Protein AF-A0AAD1FIV4-F1 (afdb_monomer_lite)

Foldseek 3Di:
DDPCVVDPPDDPPDDPDDPPDFKDKDKDQDCVVQVVVCVVCVQWDKDWDDDDPDRIIMIMTGHDPPPPPDDD

Organism: Streptococcus intermedius (NCBI:txid1338)

pL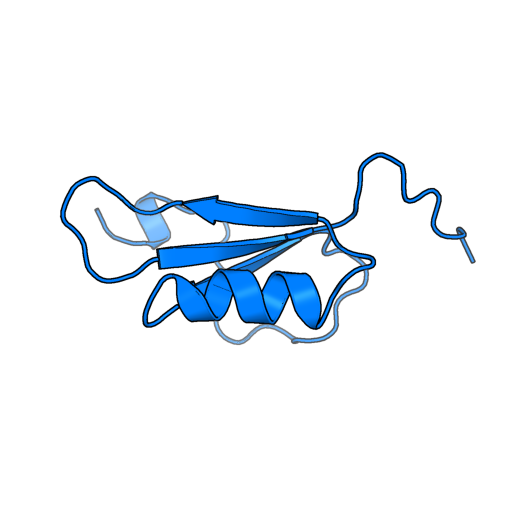DDT: mean 78.19, std 13.96, range [37.12, 94.44]

Structure (mmCIF, N/CA/C/O backbone):
data_AF-A0AAD1FIV4-F1
#
_entry.id   AF-A0AAD1FIV4-F1
#
loop_
_atom_site.group_PDB
_atom_site.id
_atom_site.type_symbol
_atom_site.label_atom_id
_atom_site.label_alt_id
_atom_site.label_comp_id
_atom_site.label_asym_id
_atom_site.label_entity_id
_atom_site.label_seq_id
_atom_site.pdbx_PDB_ins_code
_atom_site.Cartn_x
_atom_site.Cartn_y
_atom_site.Cartn_z
_atom_site.occupancy
_atom_site.B_iso_or_equiv
_atom_site.auth_seq_id
_atom_site.auth_comp_id
_atom_site.auth_asym_id
_atom_site.auth_atom_id
_atom_site.pdbx_PDB_model_num
ATOM 1 N N . MET A 1 1 ? -10.844 18.441 5.069 1.00 55.97 1 MET A N 1
ATOM 2 C CA . MET A 1 1 ? -9.564 18.441 4.348 1.00 55.97 1 MET A CA 1
ATOM 3 C C . MET A 1 1 ? -9.836 17.636 3.107 1.00 55.97 1 MET A C 1
ATOM 5 O O . MET A 1 1 ? -10.139 16.452 3.235 1.00 55.97 1 MET A O 1
ATOM 9 N N . GLU A 1 2 ? -9.901 18.311 1.970 1.00 68.19 2 GLU A N 1
ATOM 10 C CA . GLU A 1 2 ? -10.169 17.649 0.693 1.00 68.19 2 GLU A CA 1
ATOM 11 C C . GLU A 1 2 ? -8.937 16.839 0.269 1.00 68.19 2 GLU A C 1
ATOM 13 O O . GLU A 1 2 ? -7.813 17.144 0.678 1.00 68.19 2 GLU A O 1
ATOM 18 N N . ALA A 1 3 ? -9.126 15.778 -0.520 1.00 65.56 3 ALA A N 1
ATOM 19 C CA . ALA A 1 3 ? -8.027 14.896 -0.926 1.00 65.56 3 ALA A CA 1
ATOM 20 C C . ALA A 1 3 ? -6.905 15.659 -1.658 1.00 65.56 3 ALA A C 1
ATOM 22 O O . ALA A 1 3 ? -5.731 15.342 -1.470 1.00 65.56 3 ALA A O 1
ATOM 23 N N . GLU A 1 4 ? -7.256 16.702 -2.416 1.00 73.50 4 GLU A N 1
ATOM 24 C CA . GLU A 1 4 ? -6.301 17.568 -3.119 1.00 73.50 4 GLU A CA 1
ATOM 25 C C . GLU A 1 4 ? -5.468 18.457 -2.184 1.00 73.50 4 GLU A C 1
ATOM 27 O O . GLU A 1 4 ? -4.346 18.825 -2.521 1.00 73.50 4 GLU A O 1
ATOM 32 N N . GLU A 1 5 ? -5.972 18.785 -0.991 1.00 72.62 5 GLU A N 1
ATOM 33 C CA . GLU A 1 5 ? -5.205 19.537 0.013 1.00 72.62 5 GLU A CA 1
ATOM 34 C C . GLU A 1 5 ? -4.177 18.642 0.721 1.00 72.62 5 GLU A C 1
ATOM 36 O O . GLU A 1 5 ? -3.149 19.124 1.197 1.00 72.62 5 GLU A O 1
ATOM 41 N N . ALA A 1 6 ? -4.453 17.335 0.795 1.00 72.38 6 ALA A N 1
ATOM 42 C CA . ALA A 1 6 ? -3.607 16.350 1.463 1.00 72.38 6 ALA A CA 1
ATOM 43 C C . ALA A 1 6 ? -2.590 15.676 0.523 1.00 72.38 6 ALA A C 1
ATOM 45 O O . ALA A 1 6 ? -1.559 15.191 0.995 1.00 72.38 6 ALA A O 1
ATOM 46 N N . LEU A 1 7 ? -2.869 15.624 -0.785 1.00 75.75 7 LEU A N 1
ATOM 47 C CA . LEU A 1 7 ? -2.072 14.917 -1.789 1.00 75.75 7 LEU A CA 1
ATOM 48 C C . LEU A 1 7 ? -1.721 15.853 -2.951 1.00 75.75 7 LEU A C 1
ATOM 50 O O . LEU A 1 7 ? -2.518 16.064 -3.865 1.00 75.75 7 LEU A O 1
ATOM 54 N N . GLN A 1 8 ? -0.503 16.395 -2.918 1.00 78.50 8 GLN A N 1
ATOM 55 C CA . GLN A 1 8 ? 0.044 17.187 -4.021 1.00 78.50 8 GLN A CA 1
ATOM 56 C C . GLN A 1 8 ? 0.202 16.308 -5.275 1.00 78.50 8 GLN A C 1
ATOM 58 O O . GLN A 1 8 ? 0.583 15.143 -5.168 1.00 78.50 8 GLN A O 1
ATOM 63 N N . ASP A 1 9 ? -0.115 16.869 -6.446 1.00 80.00 9 ASP A N 1
ATOM 64 C CA . ASP A 1 9 ? -0.030 16.218 -7.766 1.00 80.00 9 ASP A CA 1
ATOM 65 C C . ASP A 1 9 ? -0.957 15.005 -7.978 1.00 80.00 9 ASP A C 1
ATOM 67 O O . ASP A 1 9 ? -0.658 14.096 -8.757 1.00 80.00 9 ASP A O 1
ATOM 71 N N . LEU A 1 10 ? -2.121 14.985 -7.318 1.00 81.19 10 LEU A N 1
ATOM 72 C CA . LEU A 1 10 ? -3.145 13.969 -7.566 1.00 81.19 10 LEU A CA 1
ATOM 73 C C . LEU A 1 10 ? -3.660 14.043 -9.017 1.00 81.19 10 LEU A C 1
ATOM 75 O O . LEU A 1 10 ? -4.299 15.014 -9.422 1.00 81.19 10 LEU A O 1
ATOM 79 N N . VAL A 1 11 ? -3.413 12.987 -9.797 1.00 80.81 11 VAL A N 1
ATOM 80 C CA . VAL A 1 11 ? -3.889 12.854 -11.183 1.00 80.81 11 VAL A CA 1
ATOM 81 C C . VAL A 1 11 ? -5.095 11.920 -11.234 1.00 80.81 11 VAL A C 1
ATOM 83 O O . VAL A 1 11 ? -4.986 10.729 -10.940 1.00 80.81 11 VAL A O 1
ATOM 86 N N . TYR A 1 12 ? -6.243 12.440 -11.667 1.00 83.00 12 TYR A N 1
ATOM 87 C CA . TYR A 1 12 ? -7.439 11.636 -11.920 1.00 83.00 12 TYR A CA 1
ATOM 88 C C . TYR A 1 12 ? -7.438 11.076 -13.350 1.00 83.00 12 TYR A C 1
ATOM 90 O O . TYR A 1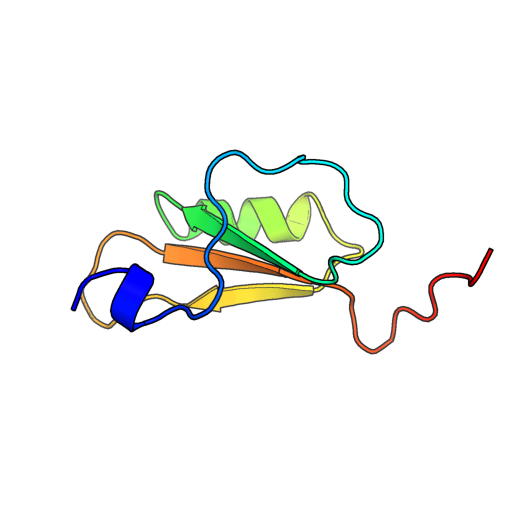 12 ? -7.132 11.789 -14.302 1.00 83.00 12 TYR A O 1
ATOM 98 N N . GLY A 1 13 ? -7.812 9.801 -13.510 1.00 82.56 13 GLY A N 1
ATOM 99 C CA . GLY A 1 13 ? -7.978 9.170 -14.829 1.00 82.56 13 GLY A CA 1
ATOM 100 C C . GLY A 1 13 ? -6.683 8.925 -15.616 1.00 82.56 13 GLY A C 1
ATOM 101 O O . GLY A 1 13 ? -6.745 8.780 -16.833 1.00 82.56 13 GLY A O 1
ATOM 102 N N . GLY A 1 14 ? -5.525 8.901 -14.947 1.00 79.69 14 GLY A N 1
ATOM 103 C CA . GLY A 1 14 ? -4.236 8.606 -15.582 1.00 79.69 14 GLY A CA 1
ATOM 104 C C . GLY A 1 14 ? -4.121 7.169 -16.106 1.00 79.69 14 GLY A C 1
ATOM 105 O O . GLY A 1 14 ? -4.924 6.297 -15.766 1.00 79.69 14 GLY A O 1
ATOM 106 N N . GLU A 1 15 ? -3.097 6.913 -16.926 1.00 80.94 15 GLU A N 1
ATOM 107 C CA . GLU A 1 15 ? -2.826 5.566 -17.435 1.00 80.94 15 GLU A CA 1
ATOM 108 C C . GLU A 1 15 ? -2.492 4.588 -16.300 1.00 80.94 15 GLU A C 1
ATOM 110 O O . GLU A 1 15 ? -1.698 4.887 -15.407 1.00 80.94 15 GLU A O 1
ATOM 115 N N . LEU A 1 16 ? -3.103 3.399 -16.348 1.00 73.31 16 LEU A N 1
ATOM 116 C CA . LEU A 1 16 ? -2.920 2.356 -15.332 1.00 73.31 16 LEU A CA 1
ATOM 117 C C . LEU A 1 16 ? -1.567 1.637 -15.440 1.00 73.31 16 LEU A C 1
ATOM 119 O O . LEU A 1 16 ? -1.128 1.026 -14.469 1.00 73.31 16 LEU A O 1
ATOM 123 N N . TYR A 1 17 ? -0.923 1.693 -16.608 1.00 76.31 17 TYR A N 1
ATOM 124 C CA . TYR A 1 17 ? 0.381 1.086 -16.854 1.00 76.31 17 TYR A CA 1
ATOM 125 C C . TYR A 1 17 ? 1.431 2.185 -16.944 1.00 76.31 17 TYR A C 1
ATOM 127 O O . TYR A 1 17 ? 1.427 2.974 -17.881 1.00 76.31 17 TYR A O 1
ATOM 135 N N . ARG A 1 18 ? 2.315 2.232 -15.949 1.00 80.38 18 ARG A N 1
ATOM 136 C CA . ARG A 1 18 ? 3.391 3.215 -15.841 1.00 80.38 18 ARG A CA 1
ATOM 137 C C . ARG A 1 18 ? 4.652 2.541 -15.325 1.00 80.38 18 ARG A C 1
ATOM 139 O O . ARG A 1 18 ? 4.589 1.745 -14.389 1.00 80.38 18 ARG A O 1
ATOM 146 N N . ASP A 1 19 ? 5.774 2.858 -15.948 1.00 82.12 19 ASP A N 1
ATOM 147 C CA . ASP A 1 19 ? 7.116 2.389 -15.598 1.00 82.12 19 ASP A CA 1
ATOM 148 C C . ASP A 1 19 ? 7.771 3.230 -14.491 1.00 82.12 19 ASP A C 1
ATOM 150 O O . ASP A 1 19 ? 8.713 2.781 -13.842 1.00 82.12 19 ASP A O 1
ATOM 154 N N . ASP A 1 20 ? 7.232 4.417 -14.213 1.00 81.38 20 ASP A N 1
ATOM 155 C CA . ASP A 1 20 ? 7.724 5.358 -13.205 1.00 81.38 20 ASP A CA 1
ATOM 156 C C . ASP A 1 20 ? 6.970 5.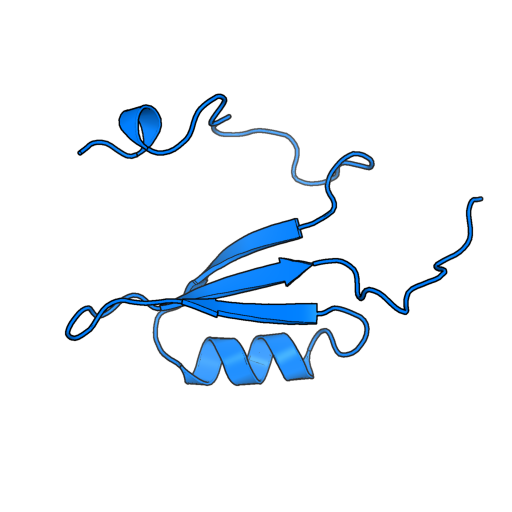298 -11.856 1.00 81.38 20 ASP A C 1
ATOM 158 O O . ASP A 1 20 ? 7.122 6.187 -11.014 1.00 81.38 20 ASP A O 1
ATOM 162 N N . LEU A 1 21 ? 6.177 4.245 -11.608 1.00 79.69 21 LEU A N 1
ATOM 163 C CA . LEU A 1 21 ? 5.484 4.012 -10.333 1.00 79.69 21 LEU A CA 1
ATOM 164 C C . LEU A 1 21 ? 6.134 2.881 -9.526 1.00 79.69 21 LEU A C 1
ATOM 166 O O . LEU A 1 21 ? 6.319 1.768 -10.009 1.00 79.69 21 LEU A O 1
ATOM 170 N N . ASN A 1 22 ? 6.404 3.131 -8.243 1.00 82.88 22 ASN A N 1
ATOM 171 C CA . ASN A 1 22 ? 6.990 2.147 -7.320 1.00 82.88 22 ASN A CA 1
ATOM 172 C C . ASN A 1 22 ? 6.011 1.633 -6.245 1.00 82.88 22 ASN A C 1
ATOM 174 O O . ASN A 1 22 ? 6.368 0.752 -5.453 1.00 82.88 22 ASN A O 1
ATOM 178 N N . LYS A 1 23 ? 4.799 2.199 -6.183 1.00 84.50 23 LYS A N 1
ATOM 179 C CA . LYS A 1 23 ? 3.765 1.860 -5.204 1.00 84.50 23 LYS A CA 1
ATOM 180 C C . LYS A 1 23 ? 2.370 2.189 -5.732 1.00 84.50 23 LYS A C 1
ATOM 182 O O . LYS A 1 23 ? 2.166 3.226 -6.354 1.00 84.50 23 LYS A O 1
ATOM 187 N N . VAL A 1 24 ? 1.406 1.335 -5.405 1.00 86.25 24 VAL A N 1
ATOM 188 C CA . VAL A 1 24 ? -0.025 1.555 -5.644 1.00 86.25 24 VAL A CA 1
ATOM 189 C C . VAL A 1 24 ? -0.770 1.445 -4.319 1.00 86.25 24 VAL A C 1
ATOM 191 O O . VAL A 1 24 ? -0.560 0.484 -3.581 1.00 86.25 24 VAL A O 1
ATOM 194 N N . SER A 1 25 ? -1.653 2.405 -4.034 1.00 86.56 25 SER A N 1
ATOM 195 C CA . SER A 1 25 ? -2.511 2.418 -2.841 1.00 86.56 25 SER A CA 1
ATOM 196 C C . SER A 1 25 ? -3.984 2.320 -3.236 1.00 86.56 25 SER A C 1
ATOM 198 O O . SER A 1 25 ? -4.414 2.972 -4.184 1.00 86.56 25 SER A O 1
ATOM 200 N N . PHE A 1 26 ? -4.770 1.530 -2.507 1.00 85.19 26 PHE A N 1
ATOM 201 C CA . PHE A 1 26 ? -6.194 1.317 -2.774 1.00 85.19 26 PHE A CA 1
ATOM 202 C C . PHE A 1 26 ? -6.998 1.127 -1.486 1.00 85.19 26 PHE A C 1
ATOM 204 O O . PHE A 1 26 ? -6.480 0.698 -0.454 1.00 85.19 26 PHE A O 1
ATOM 211 N N . ILE A 1 27 ? -8.289 1.455 -1.555 1.00 86.81 27 ILE A N 1
ATOM 212 C CA . ILE A 1 27 ? -9.219 1.337 -0.429 1.00 86.81 27 ILE A CA 1
ATOM 213 C C . ILE A 1 27 ? -9.780 -0.085 -0.374 1.00 86.81 27 ILE A C 1
ATOM 215 O O . ILE A 1 27 ? -10.281 -0.618 -1.364 1.00 86.81 27 ILE A O 1
ATOM 219 N N . LEU A 1 28 ? -9.746 -0.685 0.810 1.00 84.56 28 LEU A N 1
ATOM 220 C CA . LEU A 1 28 ? -10.335 -1.979 1.110 1.00 84.56 28 LEU A CA 1
ATOM 221 C C . LEU A 1 28 ? -11.617 -1.835 1.918 1.00 84.56 28 LEU A C 1
ATOM 223 O O . LEU A 1 28 ? -11.749 -0.990 2.804 1.00 84.56 28 LEU A O 1
ATOM 227 N N . LYS A 1 29 ? -12.529 -2.778 1.674 1.00 83.19 29 LYS A N 1
ATOM 228 C CA . LYS A 1 29 ? -13.772 -2.923 2.439 1.00 83.19 29 LYS A CA 1
ATOM 229 C C . LYS A 1 29 ? -13.519 -3.364 3.885 1.00 83.19 29 LYS A C 1
ATOM 231 O O . LYS A 1 29 ? -14.292 -3.024 4.773 1.00 83.19 29 LYS A O 1
ATOM 236 N N . ASN A 1 30 ? -12.476 -4.165 4.118 1.00 85.88 30 ASN A N 1
ATOM 237 C CA . ASN A 1 30 ? -12.116 -4.719 5.425 1.00 85.88 30 ASN A CA 1
ATOM 238 C C . ASN A 1 30 ? -10.672 -5.261 5.421 1.00 85.88 30 ASN A C 1
ATOM 240 O O . ASN A 1 30 ? -9.998 -5.255 4.391 1.00 85.88 30 ASN A O 1
ATOM 244 N N . TYR A 1 31 ? -10.213 -5.750 6.577 1.00 87.75 31 TYR A N 1
ATOM 245 C CA . TYR A 1 31 ? -8.830 -6.205 6.765 1.00 87.75 31 TYR A CA 1
ATOM 246 C C . TYR A 1 31 ? -8.508 -7.481 5.978 1.00 87.75 31 TYR A C 1
ATOM 248 O O . TYR A 1 31 ? -7.365 -7.677 5.578 1.00 87.75 31 TYR A O 1
ATOM 256 N N . GLN A 1 32 ? -9.509 -8.318 5.686 1.00 90.69 32 GLN A N 1
ATOM 257 C CA . GLN A 1 32 ? -9.302 -9.530 4.893 1.00 90.69 32 GLN A CA 1
ATOM 258 C C . GLN A 1 32 ? -8.767 -9.195 3.498 1.00 90.69 32 GLN A C 1
ATOM 260 O O . GLN A 1 32 ? -7.854 -9.859 3.025 1.00 90.69 32 GLN A O 1
ATOM 265 N N . GLY A 1 33 ? -9.222 -8.090 2.898 1.00 89.56 33 GLY A N 1
ATOM 266 C CA . GLY A 1 33 ? -8.690 -7.633 1.614 1.00 89.56 33 GLY A CA 1
ATOM 267 C C . GLY A 1 33 ? -7.184 -7.327 1.631 1.00 89.56 33 GLY A C 1
ATOM 268 O O . GLY A 1 33 ? -6.526 -7.466 0.606 1.00 89.56 33 GLY A O 1
ATOM 269 N N . HIS A 1 34 ? -6.616 -6.960 2.785 1.00 90.88 34 HIS A N 1
ATOM 270 C CA . HIS A 1 34 ? -5.174 -6.749 2.932 1.00 90.88 34 HIS A CA 1
ATOM 271 C C . HIS A 1 34 ? -4.423 -8.085 3.015 1.00 90.88 34 HIS A C 1
ATOM 273 O O . HIS A 1 34 ? -3.348 -8.238 2.436 1.00 90.88 34 HIS A O 1
ATOM 279 N N . LEU A 1 35 ? -4.988 -9.073 3.713 1.00 92.50 35 LEU A N 1
ATOM 280 C CA . LEU A 1 35 ? -4.412 -10.418 3.766 1.00 92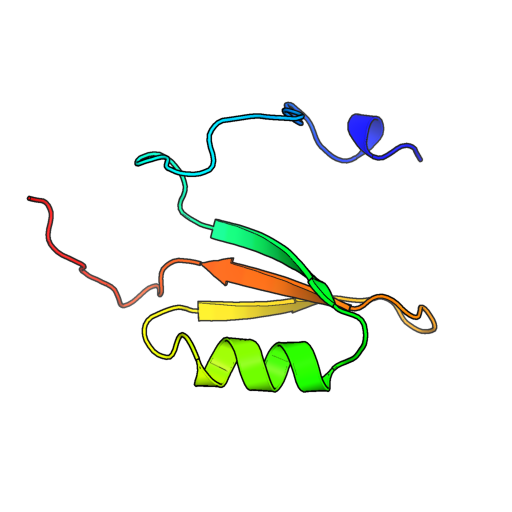.50 35 LEU A CA 1
ATOM 281 C C . LEU A 1 35 ? -4.437 -11.081 2.385 1.00 92.50 35 LEU A C 1
ATOM 283 O O . LEU A 1 35 ? -3.440 -11.673 1.969 1.00 92.50 35 LEU A O 1
ATOM 287 N N . ASP A 1 36 ? -5.544 -10.918 1.661 1.00 93.56 36 ASP A N 1
ATOM 288 C CA . ASP A 1 36 ? -5.724 -11.465 0.320 1.00 93.56 36 ASP A CA 1
ATOM 289 C C . ASP A 1 36 ? -4.768 -10.800 -0.679 1.00 93.56 36 ASP A C 1
ATOM 291 O O . ASP A 1 36 ? -4.131 -11.497 -1.469 1.00 93.56 36 ASP A O 1
ATOM 295 N N . SER A 1 37 ? -4.588 -9.473 -0.618 1.00 90.88 37 SER A N 1
ATOM 296 C CA . SER A 1 37 ? -3.635 -8.775 -1.493 1.00 90.88 37 SER A CA 1
ATOM 297 C C . SER A 1 37 ? -2.193 -9.206 -1.221 1.00 90.88 37 SER A C 1
ATOM 299 O O . SER A 1 37 ? -1.439 -9.479 -2.156 1.00 90.88 37 SER A O 1
ATOM 301 N N . LYS A 1 38 ? -1.813 -9.361 0.051 1.00 92.44 38 LYS A N 1
ATOM 302 C CA . LYS A 1 38 ? -0.496 -9.876 0.439 1.00 92.44 38 LYS A CA 1
ATOM 303 C C . LYS A 1 38 ? -0.251 -11.293 -0.091 1.00 92.44 38 LYS A C 1
ATOM 305 O O . LYS A 1 38 ? 0.864 -11.596 -0.508 1.00 92.44 38 LYS A O 1
ATOM 310 N N . ALA A 1 39 ? -1.269 -12.153 -0.068 1.00 94.44 39 ALA A N 1
ATOM 311 C CA . ALA A 1 39 ? -1.174 -13.518 -0.580 1.00 94.44 39 ALA A CA 1
ATOM 312 C C . ALA A 1 39 ? -1.119 -13.569 -2.116 1.00 94.44 39 ALA A C 1
ATOM 314 O O . ALA A 1 39 ? -0.357 -14.358 -2.671 1.00 94.44 39 ALA A O 1
ATOM 315 N N . ALA A 1 40 ? -1.894 -12.721 -2.798 1.00 93.50 40 ALA A N 1
ATOM 316 C CA . ALA A 1 40 ? -1.944 -12.654 -4.257 1.00 93.50 40 ALA A CA 1
ATOM 317 C C . ALA A 1 40 ? -0.662 -12.073 -4.878 1.00 93.50 40 ALA A C 1
ATOM 319 O O . ALA A 1 40 ? -0.273 -12.479 -5.972 1.00 93.50 40 ALA A O 1
ATOM 320 N N . PHE A 1 41 ? 0.016 -11.158 -4.176 1.00 90.38 41 PHE A N 1
ATOM 321 C CA . PHE A 1 41 ? 1.218 -10.473 -4.661 1.00 90.38 41 PHE A CA 1
ATOM 322 C C . PHE A 1 41 ? 2.429 -10.712 -3.743 1.00 90.38 41 PHE A C 1
ATOM 324 O O . PHE A 1 41 ? 2.979 -9.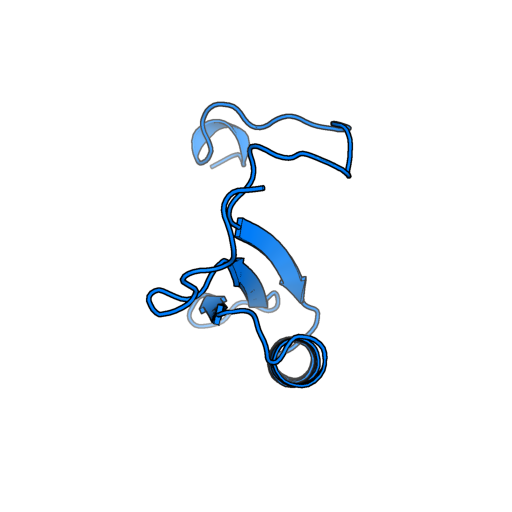765 -3.176 1.00 90.38 41 PHE A O 1
ATOM 331 N N . PRO A 1 42 ? 2.911 -11.963 -3.608 1.00 90.06 42 PRO A N 1
ATOM 332 C CA . PRO A 1 42 ? 3.940 -12.319 -2.628 1.00 90.06 42 PRO A CA 1
ATOM 333 C C . PRO A 1 42 ? 5.312 -11.700 -2.927 1.00 90.06 42 PRO A C 1
ATOM 335 O O . PRO A 1 42 ? 6.177 -11.661 -2.050 1.00 90.06 42 PRO A O 1
ATOM 338 N N . VAL A 1 43 ? 5.530 -11.224 -4.156 1.00 88.12 43 VAL A N 1
ATOM 339 C CA . VAL A 1 43 ? 6.757 -10.543 -4.593 1.00 88.12 43 VAL A CA 1
ATOM 340 C C . VAL A 1 43 ? 6.786 -9.059 -4.220 1.00 88.12 43 VAL A C 1
ATOM 342 O O . VAL A 1 43 ? 7.862 -8.474 -4.191 1.00 88.12 43 VAL A O 1
ATOM 345 N N . LEU A 1 44 ? 5.646 -8.469 -3.847 1.00 90.19 44 LEU A N 1
ATOM 346 C CA . LEU A 1 44 ? 5.533 -7.067 -3.442 1.00 90.19 44 LEU A CA 1
ATOM 347 C C . LEU A 1 44 ? 5.500 -6.921 -1.913 1.00 90.19 44 LEU A C 1
ATOM 349 O O . LEU A 1 44 ? 5.189 -7.856 -1.170 1.00 90.19 44 LEU A O 1
ATOM 353 N N . LYS A 1 45 ? 5.844 -5.727 -1.428 1.00 91.50 45 LYS A N 1
ATOM 354 C CA . LYS A 1 45 ? 5.687 -5.324 -0.028 1.00 91.50 45 LYS A CA 1
ATOM 355 C C . LYS A 1 45 ? 4.266 -4.800 0.159 1.00 91.50 45 LYS A C 1
ATOM 357 O O . LYS A 1 45 ? 3.934 -3.744 -0.371 1.00 91.50 45 LYS A O 1
ATOM 362 N N . ALA A 1 46 ? 3.453 -5.535 0.915 1.00 91.94 46 ALA A N 1
ATOM 363 C CA . ALA A 1 46 ? 2.104 -5.116 1.281 1.00 91.94 46 ALA A CA 1
ATOM 364 C C . ALA A 1 46 ? 2.101 -4.348 2.613 1.00 91.94 46 ALA A C 1
ATOM 366 O O . ALA A 1 46 ? 2.521 -4.889 3.639 1.00 91.94 46 ALA A O 1
ATOM 367 N N . GLY A 1 47 ? 1.607 -3.112 2.596 1.00 90.00 47 GLY A N 1
ATOM 368 C CA . GLY A 1 47 ? 1.330 -2.277 3.762 1.00 90.00 47 GLY A CA 1
ATOM 369 C C . GLY A 1 47 ? -0.170 -2.033 3.944 1.00 90.00 47 GLY A C 1
ATOM 370 O O . GLY A 1 47 ? -0.982 -2.303 3.053 1.00 90.00 47 GLY A O 1
ATOM 371 N N . THR A 1 48 ? -0.557 -1.577 5.135 1.00 88.44 48 THR A N 1
ATOM 372 C CA . THR A 1 48 ? -1.921 -1.116 5.402 1.00 88.44 48 THR A CA 1
ATOM 373 C C . THR A 1 48 ? -1.942 -0.043 6.480 1.00 88.44 48 THR A C 1
ATOM 375 O O . THR A 1 48 ? -1.139 -0.069 7.414 1.00 88.44 48 THR A O 1
ATOM 378 N N . TRP A 1 49 ? -2.867 0.903 6.343 1.00 81.75 49 TRP A N 1
ATOM 379 C CA . TRP A 1 49 ? -3.109 1.972 7.301 1.00 81.75 49 TRP A CA 1
ATOM 380 C C . TRP A 1 49 ? -4.597 2.334 7.314 1.00 81.75 49 TRP A C 1
ATOM 382 O O . TRP A 1 49 ? -5.301 2.222 6.311 1.00 81.75 49 TRP A O 1
ATOM 392 N N . GLY A 1 50 ? -5.100 2.713 8.483 1.00 72.62 50 GLY A N 1
ATOM 393 C CA . GLY A 1 50 ? -6.512 3.008 8.704 1.00 72.62 50 GLY A CA 1
ATOM 394 C C . GLY A 1 50 ? -6.734 3.379 10.164 1.00 72.62 50 GLY A C 1
ATOM 395 O O . GLY A 1 50 ? -6.244 2.697 11.064 1.00 72.62 50 GLY A O 1
ATOM 396 N N . GLY A 1 51 ? -7.375 4.527 10.386 1.00 59.84 51 GLY A N 1
ATOM 397 C CA . GLY A 1 51 ? -7.457 5.192 11.684 1.00 59.84 51 GLY A CA 1
ATOM 398 C C . GLY A 1 51 ? -8.274 4.435 12.734 1.00 59.84 51 GLY A C 1
ATOM 399 O O . GLY A 1 51 ? -9.084 3.558 12.438 1.00 59.84 51 GLY A O 1
ATOM 400 N N . LYS A 1 52 ? -8.070 4.815 13.998 1.00 50.75 52 LYS A N 1
ATOM 401 C CA . LYS A 1 52 ? -8.767 4.258 15.162 1.00 50.75 52 LYS A CA 1
ATOM 402 C C . LYS A 1 52 ? -10.269 4.593 15.091 1.00 50.75 52 LYS A C 1
ATOM 404 O O . LYS A 1 52 ? -10.677 5.646 15.564 1.00 50.75 52 LYS A O 1
ATOM 409 N N . GLY A 1 53 ? -11.068 3.687 14.521 1.00 60.66 53 GLY A N 1
ATOM 410 C CA . GLY A 1 53 ? -12.537 3.766 14.487 1.00 60.66 53 GLY A CA 1
ATOM 411 C C . GLY A 1 53 ? -13.193 3.940 13.109 1.00 60.66 53 GLY A C 1
ATOM 412 O O . GLY A 1 53 ? -14.415 4.012 13.057 1.00 60.66 53 GLY A O 1
ATOM 413 N N . GLU A 1 54 ? -12.435 3.974 12.009 1.00 57.06 54 GLU A N 1
ATOM 414 C CA . GLU A 1 54 ? -12.970 4.199 10.650 1.00 57.06 54 GLU A CA 1
ATOM 415 C C . GLU A 1 54 ? -13.075 2.895 9.833 1.00 57.06 54 GLU A C 1
ATOM 417 O O . GLU A 1 54 ? -12.136 2.096 9.785 1.00 57.06 54 GLU A O 1
ATOM 422 N N . HIS A 1 55 ? -14.203 2.694 9.136 1.00 65.62 55 HIS A N 1
ATOM 423 C CA . HIS A 1 55 ? -14.380 1.634 8.134 1.00 65.62 55 HIS A CA 1
ATOM 424 C C . HIS A 1 55 ? -13.981 2.136 6.738 1.00 65.62 55 HIS A C 1
ATOM 426 O O . HIS A 1 55 ? -14.820 2.492 5.918 1.00 65.62 55 HIS A O 1
ATOM 432 N N . ALA A 1 56 ? -12.677 2.112 6.478 1.00 59.47 56 ALA A N 1
ATOM 433 C CA . ALA A 1 56 ? -12.037 1.951 5.173 1.00 59.47 56 ALA A CA 1
ATOM 434 C C . ALA A 1 56 ? -10.547 1.718 5.458 1.00 59.47 56 ALA A C 1
ATOM 436 O O . ALA A 1 56 ? -9.875 2.590 6.004 1.00 59.47 56 ALA A O 1
ATOM 437 N N . LEU A 1 57 ? -10.034 0.523 5.158 1.00 77.44 57 LEU A N 1
ATOM 438 C CA . LEU A 1 57 ? -8.615 0.216 5.363 1.00 77.44 57 LEU A CA 1
ATOM 439 C C . LEU A 1 57 ? -7.885 0.469 4.056 1.00 77.44 57 LEU A C 1
ATOM 441 O O . LEU A 1 57 ? -8.250 -0.093 3.031 1.00 77.44 57 LEU A O 1
ATOM 445 N N . ILE A 1 58 ? -6.864 1.311 4.065 1.00 86.38 58 ILE A N 1
ATOM 446 C CA . ILE A 1 58 ? -6.041 1.525 2.879 1.00 86.38 58 ILE A CA 1
ATOM 447 C C . ILE A 1 58 ? -4.984 0.423 2.854 1.00 86.38 58 ILE A C 1
ATOM 449 O O . ILE A 1 58 ? -4.394 0.094 3.886 1.00 86.38 58 ILE A O 1
ATOM 453 N N . CYS A 1 59 ? -4.752 -0.166 1.686 1.00 89.31 59 CYS A N 1
ATOM 454 C CA . CYS A 1 59 ? -3.635 -1.068 1.437 1.00 89.31 59 CYS A CA 1
ATOM 455 C C . CYS A 1 59 ? -2.721 -0.465 0.381 1.00 89.31 59 CYS A C 1
ATOM 457 O O . CYS A 1 59 ? -3.198 0.106 -0.597 1.00 89.31 59 CYS A O 1
ATOM 459 N N . ASP A 1 60 ? -1.418 -0.609 0.588 1.00 91.06 60 ASP A N 1
ATOM 460 C CA . ASP A 1 60 ? -0.399 -0.259 -0.385 1.00 91.06 60 ASP A CA 1
ATOM 461 C C . ASP A 1 60 ? 0.407 -1.490 -0.799 1.00 91.06 60 ASP A C 1
ATOM 463 O O . ASP A 1 60 ? 0.788 -2.310 0.035 1.00 91.06 60 ASP A O 1
ATOM 467 N N . LEU A 1 61 ? 0.667 -1.619 -2.096 1.00 90.94 61 LEU A N 1
ATOM 468 C CA . LEU A 1 61 ? 1.590 -2.594 -2.665 1.00 90.94 61 LEU A CA 1
ATOM 469 C C . LEU A 1 61 ? 2.747 -1.828 -3.293 1.00 90.94 61 LEU A C 1
ATOM 471 O O . LEU A 1 61 ? 2.534 -1.020 -4.194 1.00 90.94 61 LEU A O 1
ATOM 475 N N . GLY A 1 62 ? 3.964 -2.066 -2.813 1.00 89.62 62 GLY A N 1
ATOM 476 C CA . GLY A 1 62 ? 5.17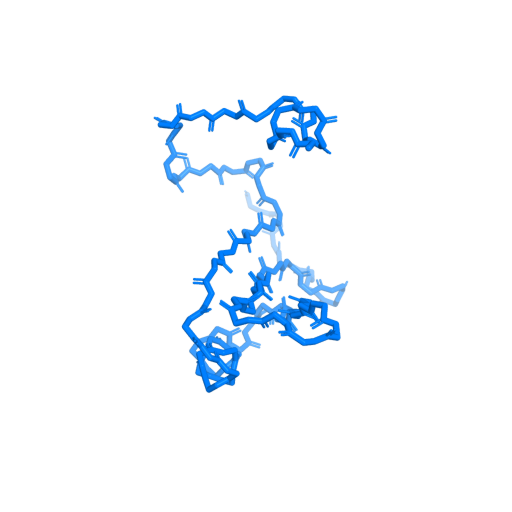4 -1.449 -3.353 1.00 89.62 62 GLY A CA 1
ATOM 477 C C . GLY A 1 62 ? 6.298 -2.446 -3.594 1.00 89.62 62 GLY A C 1
ATOM 478 O O . GLY A 1 62 ? 6.210 -3.618 -3.223 1.00 89.62 62 GLY A O 1
ATOM 479 N N . VAL A 1 63 ? 7.377 -1.968 -4.206 1.00 87.75 63 VAL A N 1
ATOM 480 C CA . VAL A 1 63 ? 8.606 -2.750 -4.404 1.00 87.75 63 VAL A CA 1
ATOM 481 C C . VAL A 1 63 ? 9.210 -3.120 -3.040 1.00 87.75 63 VAL A C 1
ATOM 483 O O . VAL A 1 63 ? 9.212 -2.303 -2.113 1.00 87.75 63 VAL A O 1
ATOM 486 N N . LYS A 1 64 ? 9.694 -4.359 -2.874 1.00 84.19 64 LYS A N 1
ATOM 487 C CA . LYS A 1 64 ? 10.413 -4.737 -1.645 1.00 84.19 64 LYS A CA 1
ATOM 488 C C . LYS A 1 64 ? 11.821 -4.145 -1.646 1.00 84.19 64 LYS A C 1
ATOM 490 O O . LYS A 1 64 ? 12.435 -3.992 -2.692 1.00 84.19 64 LYS A O 1
ATOM 495 N N . GLU A 1 65 ? 12.349 -3.853 -0.463 1.00 72.69 65 GLU A N 1
ATOM 496 C CA . GLU A 1 65 ? 13.699 -3.287 -0.308 1.00 72.69 65 GLU A CA 1
ATOM 497 C C . GLU A 1 65 ? 14.800 -4.243 -0.795 1.00 72.69 65 GLU A C 1
ATOM 499 O O . GLU A 1 65 ? 15.825 -3.803 -1.305 1.00 72.69 65 GLU A O 1
ATOM 504 N N . ASP A 1 66 ? 14.570 -5.551 -0.685 1.00 65.81 66 ASP A N 1
ATOM 505 C CA . ASP A 1 66 ? 15.434 -6.619 -1.191 1.00 65.81 66 ASP A CA 1
ATOM 506 C C . ASP A 1 66 ? 15.131 -7.004 -2.649 1.00 65.81 66 ASP A C 1
ATOM 508 O O . ASP A 1 66 ? 15.806 -7.863 -3.220 1.00 65.81 66 ASP A O 1
ATOM 512 N N . TYR A 1 67 ? 14.142 -6.362 -3.277 1.00 56.72 67 TYR A N 1
ATOM 513 C CA . TYR A 1 67 ? 13.822 -6.575 -4.681 1.00 56.72 67 TYR A CA 1
ATOM 514 C C . TYR A 1 67 ? 14.848 -5.851 -5.561 1.00 56.72 67 TYR A C 1
ATOM 516 O O . TYR A 1 67 ? 14.615 -4.765 -6.085 1.00 56.72 67 TYR A O 1
ATOM 524 N N . GLN A 1 68 ? 16.001 -6.484 -5.764 1.00 49.12 68 GLN A N 1
ATOM 525 C CA . GLN A 1 68 ? 16.913 -6.176 -6.868 1.00 49.12 68 GLN A CA 1
ATOM 526 C C . GLN A 1 68 ? 16.335 -6.749 -8.174 1.00 49.12 68 GLN A C 1
ATOM 528 O O . GLN A 1 68 ? 16.894 -7.652 -8.791 1.00 49.12 68 GLN A O 1
ATOM 533 N N . GLY A 1 69 ? 15.146 -6.296 -8.564 1.00 51.88 69 GLY A N 1
ATOM 534 C CA . GLY A 1 69 ? 14.511 -6.715 -9.807 1.00 51.88 69 GLY A CA 1
ATOM 535 C C . GLY A 1 69 ? 15.160 -6.011 -10.989 1.00 51.88 69 GLY A C 1
ATOM 536 O O . GLY A 1 69 ? 14.826 -4.865 -11.248 1.00 51.88 69 GLY A O 1
ATOM 537 N N . ALA A 1 70 ? 16.098 -6.708 -11.635 1.00 48.06 70 ALA A N 1
ATOM 538 C CA . ALA A 1 70 ? 16.558 -6.553 -13.014 1.00 48.06 70 ALA A CA 1
ATOM 539 C C . ALA A 1 70 ? 16.212 -5.215 -13.696 1.00 48.06 70 ALA A C 1
ATOM 541 O O . ALA A 1 70 ? 15.146 -5.060 -14.286 1.00 48.06 70 ALA A O 1
ATOM 542 N N . TYR A 1 71 ? 17.180 -4.297 -13.691 1.00 37.19 71 TYR A N 1
ATOM 543 C CA . TYR A 1 71 ? 17.314 -3.344 -14.786 1.00 37.19 71 TYR A CA 1
ATOM 544 C C . TYR A 1 71 ? 17.433 -4.153 -16.088 1.00 37.19 71 TYR A C 1
ATOM 546 O O . TYR A 1 71 ? 18.452 -4.810 -16.315 1.00 37.19 71 TYR A O 1
ATOM 554 N N . HIS A 1 72 ? 16.384 -4.142 -16.902 1.00 37.12 72 HIS A N 1
ATOM 555 C CA . HIS A 1 72 ? 16.437 -4.451 -18.326 1.00 37.12 72 HIS A CA 1
ATOM 556 C C . HIS A 1 72 ? 15.953 -3.225 -19.085 1.00 37.12 72 HIS A C 1
ATOM 558 O O . HIS A 1 72 ? 14.920 -2.662 -18.662 1.00 37.12 72 HIS A O 1
#

Secondary structure (DSSP, 8-state):
--HHHHSTT--TT--S--SS--EEEEEESSTHHHHHHHHH-TTSEEEEE--TT-S-EEEEEE--TT------

Sequence (72 aa):
MEAEEALQDLVYGGELYRDDLNKVSFILKNYQGHLDSKAAFPVLKAGTWGGKGEHALICDLGVKEDYQGAYH

Radius of gyration: 14.18 Å; chains: 1; bounding box: 32×33×34 Å